Protein AF-A0A816TT12-F1 (afdb_monomer_lite)

InterPro domains:
  IPR044623 ERAD-associated E3 ubiquitin-protein ligase component HRD3 [PTHR45084] (1-64)

Organism: Brassica napus (NCBI:txid3708)

Foldseek 3Di:
DLVVLVVLVVVLVVQPLVSLQVQLVCLCVVPSHDNDNVSSLVSLVSSVVVVNPVSVVVVVCVVVVVVVVVVVVVVVVVVVVVVVVVVVVD

Structure (mmCIF, N/CA/C/O backbone):
data_AF-A0A816TT12-F1
#
_entry.id   AF-A0A816TT12-F1
#
loop_
_atom_site.group_PDB
_atom_site.id
_atom_site.type_symbol
_atom_site.label_atom_id
_atom_site.label_alt_id
_atom_site.label_comp_id
_atom_site.label_asym_id
_atom_site.label_entity_id
_atom_site.label_seq_id
_atom_site.pdbx_PDB_ins_code
_atom_site.Cartn_x
_atom_site.Cartn_y
_atom_site.Cartn_z
_atom_site.occupancy
_atom_site.B_iso_or_equiv
_atom_site.auth_seq_id
_atom_site.auth_comp_id
_atom_site.auth_asym_id
_atom_site.auth_atom_id
_atom_site.pdbx_PDB_model_num
ATOM 1 N N . MET A 1 1 ? -6.260 21.217 -7.004 1.00 59.88 1 MET A N 1
ATOM 2 C CA . MET A 1 1 ? -5.830 20.230 -5.981 1.00 59.88 1 MET A CA 1
ATOM 3 C C . MET A 1 1 ? -6.478 18.882 -6.253 1.00 59.88 1 MET A C 1
ATOM 5 O O . MET A 1 1 ? -5.732 17.938 -6.441 1.00 59.88 1 MET A O 1
ATOM 9 N N . GLU A 1 2 ? -7.810 18.784 -6.359 1.00 72.94 2 GLU A N 1
ATOM 10 C CA . GLU A 1 2 ? -8.468 17.529 -6.784 1.00 72.94 2 GLU A CA 1
ATOM 11 C C . GLU A 1 2 ? -8.061 17.081 -8.192 1.00 72.94 2 GLU A C 1
ATOM 13 O O . GLU A 1 2 ? -7.734 15.916 -8.365 1.00 72.94 2 GLU A O 1
ATOM 18 N N . GLU A 1 3 ? -7.946 18.006 -9.147 1.00 79.38 3 GLU A N 1
ATOM 19 C CA . GLU A 1 3 ? -7.479 17.721 -10.518 1.00 79.38 3 GLU A CA 1
ATOM 20 C C . GLU A 1 3 ? -6.132 16.973 -10.559 1.00 79.38 3 GLU A C 1
ATOM 22 O O . GLU A 1 3 ? -5.981 15.985 -11.269 1.00 79.38 3 GLU A O 1
ATOM 27 N N . VAL A 1 4 ? -5.176 17.374 -9.714 1.00 80.88 4 VAL A N 1
ATOM 28 C CA . VAL A 1 4 ? -3.854 16.728 -9.625 1.00 80.88 4 VAL A CA 1
ATOM 29 C C . VAL A 1 4 ? -3.979 15.299 -9.090 1.00 80.88 4 VAL A C 1
ATOM 31 O O . VAL A 1 4 ? -3.270 14.402 -9.531 1.00 80.88 4 VAL A O 1
ATOM 34 N N . VAL A 1 5 ? -4.893 15.058 -8.146 1.00 82.25 5 VAL A N 1
ATOM 35 C CA . VAL A 1 5 ? -5.140 13.707 -7.621 1.00 82.25 5 VAL A CA 1
ATOM 36 C C . VAL A 1 5 ? -5.807 12.825 -8.664 1.00 82.25 5 VAL A C 1
ATOM 38 O O . VAL A 1 5 ? -5.487 11.644 -8.728 1.00 82.25 5 VAL A O 1
ATOM 41 N N . GLU A 1 6 ? -6.705 13.375 -9.477 1.00 86.44 6 GLU A N 1
ATOM 42 C CA . GLU A 1 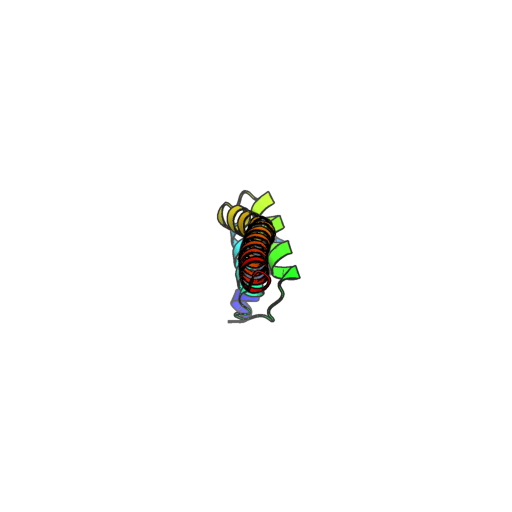6 ? -7.333 12.631 -10.570 1.00 86.44 6 GLU A CA 1
ATOM 43 C C . GLU A 1 6 ? -6.317 12.243 -11.649 1.00 86.44 6 GLU A C 1
ATOM 45 O O . GLU A 1 6 ? -6.324 11.102 -12.111 1.00 86.44 6 GLU A O 1
ATOM 50 N N . GLU A 1 7 ? -5.377 13.130 -11.981 1.00 86.56 7 GLU A N 1
ATOM 51 C CA . GLU A 1 7 ? -4.282 12.819 -12.904 1.00 86.56 7 GLU A CA 1
ATOM 52 C C . GLU A 1 7 ? -3.352 11.726 -12.345 1.00 86.56 7 GLU A C 1
ATOM 54 O O . GLU A 1 7 ? -3.035 10.751 -13.033 1.00 86.56 7 GLU A O 1
ATOM 59 N N . ILE A 1 8 ? -2.982 11.817 -11.062 1.00 86.12 8 ILE A N 1
ATOM 60 C CA . ILE A 1 8 ? -2.189 10.782 -10.378 1.00 86.12 8 ILE A CA 1
ATOM 61 C C . ILE A 1 8 ? -2.971 9.460 -10.290 1.00 86.12 8 ILE A C 1
ATOM 63 O O . ILE A 1 8 ? -2.385 8.382 -10.381 1.00 86.12 8 ILE A O 1
ATOM 67 N N . GLU A 1 9 ? -4.292 9.503 -10.119 1.00 86.75 9 GLU A N 1
ATOM 68 C CA . GLU A 1 9 ? -5.151 8.317 -10.081 1.00 86.75 9 GLU A CA 1
ATOM 69 C C . GLU A 1 9 ? -5.235 7.639 -11.458 1.00 86.75 9 GLU A C 1
ATOM 71 O O . GLU A 1 9 ? -5.173 6.405 -11.541 1.00 86.75 9 GLU A O 1
ATOM 76 N N . ALA A 1 10 ? -5.276 8.423 -12.537 1.00 89.81 10 ALA A N 1
ATOM 77 C CA . ALA A 1 10 ? -5.171 7.921 -13.902 1.00 89.81 10 ALA A CA 1
ATOM 78 C C . ALA A 1 10 ? -3.799 7.268 -14.157 1.00 89.81 10 ALA A C 1
ATOM 80 O O . ALA A 1 10 ? -3.747 6.128 -14.623 1.00 89.81 10 ALA A O 1
ATOM 81 N N . ALA A 1 11 ? -2.699 7.918 -13.760 1.00 88.06 11 ALA A N 1
ATOM 82 C CA . ALA A 1 11 ? -1.343 7.363 -13.861 1.00 88.06 11 ALA A CA 1
ATOM 83 C C . ALA A 1 11 ? -1.128 6.125 -12.963 1.00 88.06 11 ALA A C 1
ATOM 85 O O . ALA A 1 11 ? -0.454 5.162 -13.322 1.00 88.06 11 ALA A O 1
ATOM 86 N N . SER A 1 12 ? -1.760 6.085 -11.790 1.00 86.44 12 SER A N 1
ATOM 87 C CA . SER A 1 12 ? -1.759 4.904 -10.923 1.00 86.44 12 SER A CA 1
ATOM 88 C C . SER A 1 12 ? -2.478 3.724 -11.583 1.00 86.44 12 SER A C 1
ATOM 90 O O . SER A 1 12 ? -2.047 2.575 -11.440 1.00 86.44 12 SER A O 1
ATOM 92 N N . SER A 1 13 ? -3.567 4.010 -12.301 1.00 86.31 13 SER A N 1
ATOM 93 C CA . SER A 1 13 ? -4.377 3.020 -13.015 1.00 86.31 13 SER A CA 1
ATOM 94 C C . SER A 1 13 ? -3.717 2.538 -14.308 1.00 86.31 13 SER A C 1
ATOM 96 O O . SER A 1 13 ? -3.971 1.410 -14.721 1.00 86.31 13 SER A O 1
ATOM 98 N N . SER A 1 14 ? -2.825 3.334 -14.908 1.00 87.44 14 SER A N 1
ATOM 99 C CA . SER A 1 14 ? -1.981 2.903 -16.031 1.00 87.44 14 SER A CA 1
ATOM 100 C C . SER A 1 14 ? -0.809 2.008 -15.610 1.00 87.44 14 SER A C 1
ATOM 102 O O . SER A 1 14 ? -0.118 1.468 -16.471 1.00 87.44 14 SER A O 1
ATOM 104 N N . GLY A 1 15 ? -0.612 1.800 -14.303 1.00 85.69 15 GLY A N 1
ATOM 105 C CA . GLY A 1 15 ? 0.383 0.870 -13.771 1.00 85.69 15 GLY A CA 1
ATOM 106 C C . GLY A 1 15 ? 1.695 1.516 -13.336 1.00 85.69 15 GLY A C 1
ATOM 107 O O . GLY A 1 15 ? 2.628 0.784 -13.022 1.00 85.69 15 GLY A O 1
ATOM 108 N N . ASP A 1 16 ? 1.788 2.850 -13.290 1.00 90.00 16 ASP A N 1
ATOM 109 C CA . ASP A 1 16 ? 3.009 3.524 -12.848 1.00 90.00 16 ASP A CA 1
ATOM 110 C C . ASP A 1 16 ? 3.278 3.277 -11.343 1.00 90.00 16 ASP A C 1
ATOM 112 O O . ASP A 1 16 ? 2.493 3.719 -10.486 1.00 90.00 16 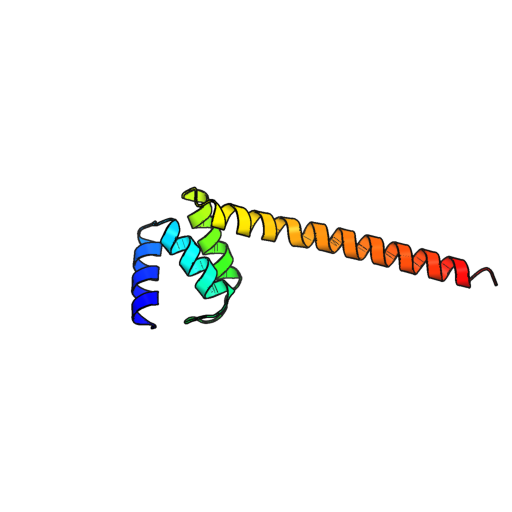ASP A O 1
ATOM 116 N N . PRO A 1 17 ? 4.389 2.608 -10.972 1.00 88.19 17 PRO A N 1
ATOM 117 C CA . PRO A 1 17 ? 4.674 2.254 -9.580 1.00 88.19 17 PRO A CA 1
ATOM 118 C C . PRO A 1 17 ? 4.914 3.475 -8.684 1.00 88.19 17 PRO A C 1
ATOM 120 O O . PRO A 1 17 ? 4.733 3.405 -7.462 1.00 88.19 17 PRO A O 1
ATOM 123 N N . HIS A 1 18 ? 5.346 4.604 -9.254 1.00 88.50 18 HIS A N 1
ATOM 124 C CA . HIS A 1 18 ? 5.578 5.833 -8.498 1.00 88.50 18 HIS A CA 1
ATOM 125 C C . HIS A 1 18 ? 4.250 6.501 -8.113 1.00 88.50 18 HIS A C 1
ATOM 127 O O . HIS A 1 18 ? 4.012 6.789 -6.936 1.00 88.50 18 HIS A O 1
ATOM 133 N N . SER A 1 19 ? 3.337 6.623 -9.074 1.00 90.81 19 SER A N 1
ATOM 134 C CA . SER A 1 19 ? 1.978 7.145 -8.899 1.00 90.81 19 SER A CA 1
ATOM 135 C C . SER A 1 19 ? 1.145 6.271 -7.961 1.00 90.81 19 SER A C 1
ATOM 137 O O . SER A 1 19 ? 0.413 6.782 -7.113 1.00 90.81 19 SER A O 1
ATOM 139 N N . GLN A 1 20 ? 1.300 4.944 -8.024 1.00 91.88 20 GLN A N 1
ATOM 140 C CA . GLN A 1 20 ? 0.673 4.024 -7.067 1.00 91.88 20 GLN A CA 1
ATOM 141 C C . GLN A 1 20 ? 1.157 4.254 -5.627 1.00 91.88 20 GLN A C 1
ATOM 143 O O . GLN A 1 20 ? 0.340 4.299 -4.705 1.00 91.88 20 GLN A O 1
ATOM 148 N N . SER A 1 21 ? 2.459 4.471 -5.423 1.00 90.56 21 SER A N 1
ATOM 149 C CA . SER A 1 21 ? 3.010 4.807 -4.102 1.00 90.56 21 SER A CA 1
ATOM 150 C C . SER A 1 21 ? 2.470 6.145 -3.587 1.00 90.56 21 SER A C 1
ATOM 152 O O . SER A 1 21 ? 2.106 6.263 -2.413 1.00 90.56 21 SER A O 1
ATOM 154 N N . LEU A 1 22 ? 2.349 7.138 -4.474 1.00 90.94 22 LEU A N 1
ATOM 155 C CA . LEU A 1 22 ? 1.805 8.452 -4.144 1.00 90.94 22 LEU A CA 1
ATOM 156 C C . LEU A 1 22 ? 0.323 8.368 -3.744 1.00 90.94 22 LEU A C 1
ATOM 158 O O . LEU A 1 22 ? -0.061 8.917 -2.713 1.00 90.94 22 LEU A O 1
ATOM 162 N N . MET A 1 23 ? -0.495 7.592 -4.465 1.00 90.56 23 MET A N 1
ATOM 163 C CA . MET A 1 23 ? -1.887 7.329 -4.070 1.00 90.56 23 MET A CA 1
ATOM 164 C C . MET A 1 23 ? -1.990 6.561 -2.749 1.00 90.56 23 MET A C 1
ATOM 166 O O . MET A 1 23 ? -2.891 6.821 -1.947 1.00 90.56 23 MET A O 1
ATOM 170 N N . GLY A 1 24 ? -1.051 5.647 -2.485 1.00 90.06 24 GLY A N 1
ATOM 171 C CA . GLY A 1 24 ? -0.914 4.989 -1.187 1.00 90.06 24 GLY A CA 1
ATOM 172 C C . GLY A 1 24 ? -0.752 5.997 -0.045 1.00 90.06 24 GLY A C 1
ATOM 173 O O . GLY A 1 24 ? -1.446 5.903 0.973 1.00 90.06 24 GLY A O 1
ATOM 174 N N . PHE A 1 25 ? 0.078 7.020 -0.253 1.00 87.94 25 PHE A N 1
ATOM 175 C CA . PHE A 1 25 ? 0.294 8.110 0.698 1.00 87.94 25 PHE A CA 1
ATOM 176 C C . PHE A 1 25 ? -0.920 9.042 0.838 1.00 87.94 25 PHE A C 1
ATOM 178 O O . PHE A 1 25 ? -1.307 9.369 1.963 1.00 87.94 25 PHE A O 1
ATOM 185 N N . VAL A 1 26 ? -1.562 9.422 -0.271 1.00 90.19 26 VAL A N 1
ATOM 186 C CA . VAL A 1 26 ? -2.784 10.253 -0.299 1.00 90.19 26 VAL A CA 1
ATOM 187 C C . VAL A 1 26 ? -3.886 9.615 0.555 1.00 90.19 26 VAL A C 1
ATOM 189 O O . VAL A 1 26 ? -4.386 10.236 1.494 1.00 90.19 26 VAL A O 1
ATOM 192 N N . TYR A 1 27 ? -4.194 8.332 0.335 1.00 90.19 27 TYR A N 1
ATOM 193 C CA . TYR A 1 27 ? -5.192 7.622 1.145 1.00 90.19 27 TYR A CA 1
ATOM 194 C C . TYR A 1 27 ? -4.736 7.347 2.585 1.00 90.19 27 TYR A C 1
ATOM 196 O O . TYR A 1 27 ? -5.574 7.248 3.485 1.00 90.19 27 TYR A O 1
ATOM 204 N N . GLY A 1 28 ? -3.429 7.197 2.824 1.00 86.62 28 GLY A N 1
ATOM 205 C CA . GLY A 1 28 ? -2.876 6.929 4.154 1.00 86.62 28 GLY A CA 1
ATOM 206 C C . GLY A 1 28 ? -2.914 8.152 5.073 1.00 86.62 28 GLY A C 1
ATOM 207 O O . GLY A 1 28 ? -3.249 8.043 6.258 1.00 86.62 28 GLY A O 1
ATOM 208 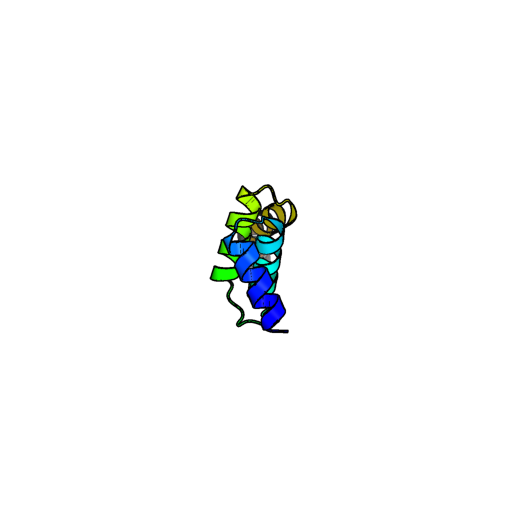N N . THR A 1 29 ? -2.612 9.324 4.517 1.00 86.25 29 THR A N 1
ATOM 209 C CA . THR A 1 29 ? -2.626 10.607 5.231 1.00 86.25 29 THR A CA 1
ATOM 210 C C . THR A 1 29 ? -4.014 11.230 5.289 1.00 86.25 29 THR A C 1
ATOM 212 O O . THR A 1 29 ? -4.328 11.898 6.273 1.00 86.25 29 THR A O 1
ATOM 215 N N . GLY A 1 30 ? -4.866 10.963 4.295 1.00 86.00 30 GLY A N 1
ATOM 216 C CA . GLY A 1 30 ? -6.133 11.672 4.125 1.00 86.00 30 GLY A CA 1
ATOM 217 C C . GLY A 1 30 ? -5.943 13.091 3.584 1.00 86.00 30 GLY A C 1
ATOM 218 O O . GLY A 1 30 ? -6.816 13.937 3.754 1.00 86.00 30 GLY A O 1
ATOM 219 N N . MET A 1 31 ? -4.784 13.383 2.984 1.00 76.75 31 MET A N 1
ATOM 220 C CA . MET A 1 31 ? -4.581 14.629 2.254 1.00 76.75 31 MET A CA 1
ATOM 221 C C . MET A 1 31 ? -5.290 14.513 0.908 1.00 76.75 31 MET A C 1
ATOM 223 O O . MET A 1 31 ? -5.047 13.566 0.173 1.00 76.75 31 MET A O 1
ATOM 227 N N . MET A 1 32 ? -6.153 15.473 0.577 1.00 79.56 32 MET A N 1
ATOM 228 C CA . MET A 1 32 ? -6.887 15.578 -0.700 1.00 79.56 32 MET A CA 1
ATOM 229 C C . MET A 1 32 ? -7.979 14.522 -0.966 1.00 79.56 32 MET A C 1
ATOM 231 O O . MET A 1 32 ? -8.871 14.778 -1.766 1.00 79.56 32 MET A O 1
ATOM 235 N N . ARG A 1 33 ? -7.964 13.362 -0.299 1.00 79.50 33 ARG A N 1
ATOM 236 C CA . ARG A 1 33 ? -9.042 12.356 -0.342 1.00 79.50 33 ARG A CA 1
ATOM 237 C C . ARG A 1 33 ? -9.366 11.855 1.059 1.00 79.50 33 ARG A C 1
ATOM 239 O O . ARG A 1 33 ? -8.567 11.986 1.983 1.00 79.50 33 ARG A O 1
ATOM 246 N N . GLU A 1 34 ? -10.527 11.218 1.199 1.00 85.88 34 GLU A N 1
ATOM 247 C CA . GLU A 1 34 ? -10.895 10.553 2.445 1.00 85.88 34 GLU A CA 1
ATOM 248 C C . GLU A 1 34 ? -9.848 9.498 2.828 1.00 85.88 34 GLU A C 1
ATOM 250 O O . GLU A 1 34 ? -9.416 8.666 2.019 1.00 85.88 34 GLU A O 1
ATOM 255 N N . LYS A 1 35 ? -9.445 9.536 4.098 1.00 89.69 35 LYS A N 1
ATOM 256 C CA . LYS A 1 35 ? -8.471 8.608 4.652 1.00 89.69 35 LYS A CA 1
ATOM 257 C C . LYS A 1 35 ? -9.014 7.184 4.612 1.00 89.69 35 LYS A C 1
ATOM 259 O O . LYS A 1 35 ? -10.009 6.866 5.256 1.00 89.69 35 LYS A O 1
ATOM 264 N N . SER A 1 36 ? -8.294 6.289 3.946 1.00 89.31 36 SER A N 1
ATOM 265 C CA . SER A 1 36 ? -8.656 4.877 3.884 1.00 89.31 36 SER A CA 1
ATOM 266 C C . SER A 1 36 ? -7.419 3.998 3.973 1.00 89.31 36 SER A C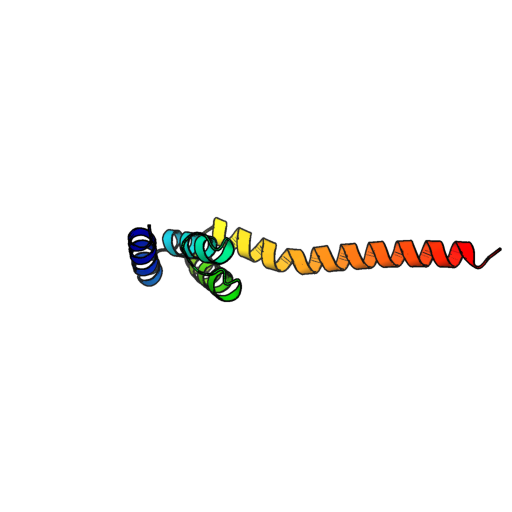 1
ATOM 268 O O . SER A 1 36 ? -6.617 3.908 3.044 1.00 89.31 36 SER A O 1
ATOM 270 N N . LYS A 1 37 ? -7.288 3.292 5.103 1.00 85.31 37 LYS A N 1
ATOM 271 C CA . LYS A 1 37 ? -6.184 2.348 5.328 1.00 85.31 37 LYS A CA 1
ATOM 272 C C . LYS A 1 37 ? -6.196 1.209 4.310 1.00 85.31 37 LYS A C 1
ATOM 274 O O . LYS A 1 37 ? -5.138 0.825 3.831 1.00 85.31 37 LYS A O 1
ATOM 279 N N . SER A 1 38 ? -7.378 0.709 3.950 1.00 87.75 38 SER A N 1
ATOM 280 C CA . SER A 1 38 ? -7.522 -0.386 2.986 1.00 87.75 38 SER A CA 1
ATOM 281 C C . SER A 1 38 ? -7.084 0.033 1.583 1.00 87.75 38 SER A C 1
ATOM 283 O O . SER A 1 38 ? -6.308 -0.679 0.951 1.00 87.75 38 SER A O 1
ATOM 285 N N . LYS A 1 39 ? -7.515 1.215 1.111 1.00 88.94 39 LYS A N 1
ATOM 286 C CA . LYS A 1 39 ? -7.092 1.741 -0.199 1.00 88.94 39 LYS A CA 1
ATOM 287 C C . LYS A 1 39 ? -5.598 2.066 -0.218 1.00 88.94 39 LYS A C 1
ATOM 289 O O . LYS A 1 39 ? -4.920 1.726 -1.180 1.00 88.94 39 LYS A O 1
ATOM 294 N N . SER A 1 40 ? -5.079 2.661 0.858 1.00 90.50 40 SER A N 1
ATOM 295 C CA . SER A 1 40 ? -3.646 2.938 1.019 1.00 90.50 40 SER A CA 1
ATOM 296 C C . SER A 1 40 ? -2.805 1.662 0.916 1.00 90.50 40 SER A C 1
ATOM 298 O O . SER A 1 40 ? -1.866 1.596 0.125 1.00 90.50 40 SER A O 1
ATOM 300 N N . PHE A 1 41 ? -3.199 0.615 1.646 1.00 89.00 41 PHE A N 1
ATOM 301 C CA . PHE A 1 41 ? -2.517 -0.675 1.634 1.00 89.00 41 PHE A CA 1
ATOM 302 C C . PHE A 1 41 ? -2.525 -1.327 0.246 1.00 89.00 41 PHE A C 1
ATOM 304 O O . PHE A 1 41 ? -1.483 -1.771 -0.228 1.00 89.00 41 PHE A O 1
ATOM 311 N N . LEU A 1 42 ? -3.677 -1.333 -0.432 1.00 90.88 42 LEU A N 1
ATOM 312 C CA . LEU A 1 42 ? -3.808 -1.917 -1.767 1.00 90.88 42 LEU A CA 1
ATOM 313 C C . LEU A 1 42 ? -2.898 -1.223 -2.794 1.00 90.88 42 LEU A C 1
ATOM 315 O O . LEU A 1 42 ? -2.222 -1.894 -3.568 1.00 90.88 42 LEU A O 1
ATOM 319 N N . ARG A 1 43 ? -2.836 0.115 -2.773 1.00 89.94 43 ARG A N 1
ATOM 320 C CA . ARG A 1 43 ? -1.991 0.890 -3.696 1.00 89.94 43 ARG A CA 1
ATOM 321 C C . ARG A 1 43 ? -0.496 0.667 -3.449 1.00 89.94 43 ARG A C 1
ATOM 323 O O . ARG A 1 43 ? 0.252 0.526 -4.410 1.00 89.94 43 ARG A O 1
ATOM 330 N N . HIS A 1 44 ? -0.071 0.547 -2.189 1.00 89.38 44 HIS A N 1
ATOM 331 C CA . HIS A 1 44 ? 1.306 0.157 -1.871 1.00 89.38 44 HIS A CA 1
ATOM 332 C C . HIS A 1 44 ? 1.634 -1.278 -2.305 1.00 89.38 44 HIS A C 1
ATOM 334 O O . HIS A 1 44 ? 2.776 -1.545 -2.666 1.00 89.38 44 HIS A O 1
ATOM 340 N N . ASN A 1 45 ? 0.659 -2.191 -2.315 1.00 90.38 45 ASN A N 1
ATOM 341 C CA . ASN A 1 45 ? 0.864 -3.561 -2.791 1.00 90.38 45 ASN A CA 1
ATOM 342 C C . ASN A 1 45 ? 1.163 -3.602 -4.296 1.00 90.38 45 ASN A C 1
ATOM 344 O O . ASN A 1 45 ? 2.188 -4.146 -4.693 1.00 90.38 45 ASN A O 1
ATOM 348 N N . PHE A 1 46 ? 0.353 -2.918 -5.110 1.00 89.62 46 PHE A N 1
ATOM 349 C CA . PHE A 1 46 ? 0.621 -2.801 -6.548 1.00 89.62 46 PHE A CA 1
ATOM 350 C C . PHE A 1 46 ? 1.957 -2.103 -6.836 1.00 89.62 46 PHE A C 1
ATOM 352 O O . PHE A 1 46 ? 2.749 -2.579 -7.648 1.00 89.62 46 PHE A O 1
ATOM 359 N N . ALA A 1 47 ? 2.276 -1.037 -6.096 1.00 90.25 47 ALA A N 1
ATOM 360 C CA . ALA A 1 47 ? 3.557 -0.355 -6.256 1.00 90.25 47 ALA A CA 1
ATOM 361 C C . ALA A 1 47 ? 4.745 -1.269 -5.901 1.00 90.25 47 ALA A C 1
ATOM 363 O O . ALA A 1 47 ? 5.793 -1.203 -6.540 1.00 90.25 47 ALA A O 1
ATOM 364 N N . ALA A 1 48 ? 4.601 -2.122 -4.884 1.00 90.25 48 ALA A N 1
ATOM 365 C CA . ALA A 1 48 ? 5.634 -3.071 -4.483 1.00 90.25 48 ALA A CA 1
ATOM 366 C C . ALA A 1 48 ? 5.857 -4.183 -5.523 1.00 90.25 48 ALA A C 1
ATOM 368 O O . ALA A 1 48 ? 7.003 -4.607 -5.698 1.00 90.25 48 ALA A O 1
ATOM 369 N N . GLU A 1 49 ? 4.804 -4.619 -6.223 1.00 88.69 49 GLU A N 1
ATOM 370 C CA . GLU A 1 49 ? 4.913 -5.507 -7.391 1.00 88.69 49 GLU A CA 1
ATOM 371 C C . GLU A 1 49 ? 5.681 -4.827 -8.532 1.00 88.69 49 GLU A C 1
ATOM 373 O O . GLU A 1 49 ? 6.563 -5.440 -9.125 1.00 88.69 49 GLU A O 1
ATOM 378 N N . GLY A 1 50 ? 5.452 -3.529 -8.750 1.00 85.62 50 GLY A N 1
ATOM 379 C CA . GLY A 1 50 ? 6.220 -2.679 -9.671 1.00 85.62 50 GLY A CA 1
ATOM 380 C C . GLY A 1 50 ? 7.618 -2.274 -9.178 1.00 85.62 50 GLY A C 1
ATOM 381 O O . GLY A 1 50 ? 8.134 -1.232 -9.569 1.00 85.62 50 GLY A O 1
ATOM 382 N N . GLU A 1 51 ? 8.213 -3.052 -8.271 1.00 87.44 51 GLU A N 1
ATOM 383 C CA . GLU A 1 51 ? 9.542 -2.841 -7.681 1.00 87.44 51 GLU A CA 1
ATOM 384 C C . GLU A 1 51 ? 9.763 -1.523 -6.920 1.00 87.44 51 GLU A C 1
ATOM 386 O O . GLU A 1 51 ? 10.898 -1.170 -6.588 1.00 87.44 51 GLU A O 1
ATOM 391 N N . ASN A 1 52 ? 8.699 -0.825 -6.521 1.00 88.88 52 ASN A N 1
ATOM 392 C CA . ASN A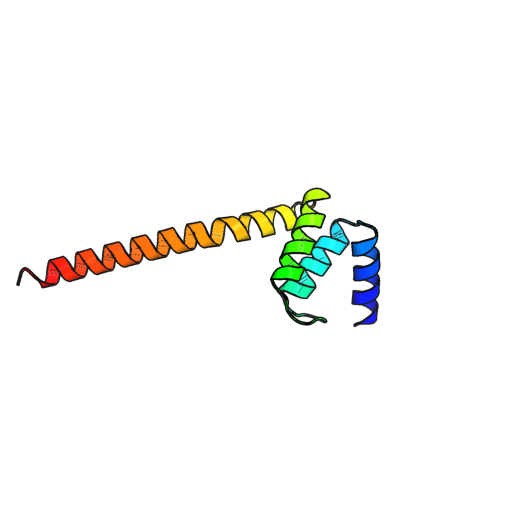 1 52 ? 8.836 0.395 -5.737 1.00 88.88 52 ASN A CA 1
ATOM 393 C C . ASN A 1 52 ? 9.344 0.090 -4.314 1.00 88.88 52 ASN A C 1
ATOM 395 O O . ASN A 1 52 ? 8.623 -0.429 -3.455 1.00 88.88 52 ASN A O 1
ATOM 399 N N . MET A 1 53 ? 10.593 0.475 -4.043 1.00 87.12 53 MET A N 1
ATOM 400 C CA . MET A 1 53 ? 11.265 0.236 -2.762 1.00 87.12 53 MET A CA 1
ATOM 401 C C . MET A 1 53 ? 10.575 0.926 -1.576 1.00 87.12 53 MET A C 1
ATOM 403 O O . MET A 1 53 ? 10.519 0.366 -0.481 1.00 87.12 53 MET A O 1
ATOM 407 N N . GLN A 1 54 ? 10.008 2.120 -1.776 1.00 87.00 54 GLN A N 1
ATOM 408 C CA . GLN A 1 54 ? 9.314 2.858 -0.713 1.00 87.00 54 GLN A CA 1
ATOM 409 C C . GLN A 1 54 ? 8.039 2.127 -0.300 1.00 87.00 54 GLN A C 1
ATOM 411 O O . GLN A 1 54 ? 7.767 1.967 0.887 1.00 87.00 54 GLN A O 1
ATOM 416 N N . SER A 1 55 ? 7.296 1.604 -1.273 1.00 87.06 55 SER A N 1
ATOM 417 C CA . SER A 1 55 ? 6.097 0.817 -0.992 1.00 87.06 55 SER A CA 1
ATOM 418 C C . SER A 1 55 ? 6.422 -0.547 -0.375 1.00 87.06 55 SER A C 1
ATOM 420 O O . SER A 1 55 ? 5.761 -0.938 0.589 1.00 87.06 55 SER A O 1
ATOM 422 N N . LYS A 1 56 ? 7.496 -1.221 -0.817 1.00 90.12 56 LYS A N 1
ATOM 423 C CA . LYS A 1 56 ? 8.015 -2.439 -0.159 1.00 90.12 56 LYS A CA 1
ATOM 424 C C . LYS A 1 56 ? 8.356 -2.183 1.315 1.00 90.12 56 LYS A C 1
ATOM 426 O O . LYS A 1 56 ? 7.948 -2.955 2.182 1.00 90.12 56 LYS A O 1
ATOM 431 N N . MET A 1 57 ? 9.033 -1.073 1.611 1.00 88.06 57 MET A N 1
ATOM 432 C CA . MET A 1 57 ? 9.351 -0.650 2.981 1.00 88.06 57 MET A CA 1
ATOM 433 C C . MET A 1 57 ? 8.093 -0.358 3.809 1.00 88.06 57 MET A C 1
ATOM 435 O O . MET A 1 57 ? 7.988 -0.823 4.945 1.00 88.06 57 MET A O 1
ATOM 439 N N . THR A 1 58 ? 7.113 0.356 3.250 1.00 87.38 58 THR A N 1
ATOM 440 C CA . THR A 1 58 ? 5.847 0.652 3.941 1.00 87.38 58 THR A CA 1
ATOM 441 C C . THR A 1 58 ? 5.074 -0.623 4.283 1.00 87.38 58 THR A C 1
ATOM 443 O O . THR A 1 58 ? 4.568 -0.756 5.402 1.00 87.38 58 THR A O 1
ATOM 446 N N . LEU A 1 59 ? 5.013 -1.595 3.368 1.00 86.81 59 LEU A N 1
ATOM 447 C CA . LEU A 1 59 ? 4.381 -2.891 3.630 1.00 86.81 59 LEU A CA 1
ATOM 448 C C . LEU A 1 59 ? 5.144 -3.678 4.696 1.00 86.81 59 LEU A C 1
ATOM 450 O O . LEU A 1 59 ? 4.533 -4.142 5.657 1.00 86.81 59 LEU A O 1
ATOM 454 N N . ALA A 1 60 ? 6.472 -3.771 4.579 1.00 86.38 60 ALA A N 1
ATOM 455 C CA . ALA A 1 60 ? 7.312 -4.450 5.562 1.00 86.38 60 ALA A CA 1
ATOM 456 C C . ALA A 1 60 ? 7.115 -3.862 6.967 1.00 86.38 60 ALA A C 1
ATOM 458 O O . ALA A 1 60 ? 6.899 -4.599 7.929 1.00 86.38 60 ALA A O 1
ATOM 459 N N . PHE A 1 61 ? 7.093 -2.533 7.088 1.00 82.50 61 PHE A N 1
ATOM 460 C CA . PHE A 1 61 ? 6.826 -1.859 8.355 1.00 82.50 61 PHE A CA 1
ATOM 461 C C . PHE A 1 61 ? 5.417 -2.160 8.880 1.00 82.50 61 PHE A C 1
ATOM 463 O O . PHE A 1 61 ? 5.242 -2.442 10.065 1.00 82.50 61 PHE A O 1
ATOM 470 N N . THR A 1 62 ? 4.415 -2.178 8.000 1.00 81.19 62 THR A N 1
ATOM 471 C CA . THR A 1 62 ? 3.025 -2.494 8.362 1.00 81.19 62 THR A CA 1
ATOM 472 C C . THR A 1 62 ? 2.875 -3.921 8.889 1.00 81.19 62 THR A C 1
ATOM 474 O O . THR A 1 62 ? 2.135 -4.131 9.847 1.00 81.19 62 THR A O 1
ATOM 477 N N . TYR A 1 63 ? 3.599 -4.890 8.325 1.00 82.69 63 TYR A N 1
ATOM 478 C CA . TYR A 1 63 ? 3.603 -6.273 8.808 1.00 82.69 63 TYR A CA 1
ATOM 479 C C . TYR A 1 63 ? 4.428 -6.466 10.086 1.00 82.69 63 TYR A C 1
ATOM 481 O O . TYR A 1 63 ? 4.033 -7.238 10.958 1.00 82.69 63 TYR A O 1
ATOM 489 N N . MET A 1 64 ? 5.548 -5.755 10.235 1.00 79.25 64 MET A N 1
ATOM 490 C CA . MET A 1 64 ? 6.399 -5.857 11.425 1.00 79.25 64 MET A CA 1
ATOM 491 C C . MET A 1 64 ? 5.792 -5.167 12.652 1.00 79.25 64 MET A C 1
ATOM 493 O O . MET A 1 64 ? 5.972 -5.635 13.774 1.00 79.25 64 MET A O 1
ATOM 497 N N . LEU A 1 65 ? 5.045 -4.077 12.466 1.00 75.44 65 LEU A N 1
ATOM 498 C CA . LEU A 1 65 ? 4.477 -3.280 13.556 1.00 75.44 65 LEU A CA 1
ATOM 499 C C . LEU A 1 65 ? 3.567 -4.070 14.517 1.00 75.44 65 LEU A C 1
ATOM 501 O O . LEU A 1 65 ? 3.731 -3.914 15.727 1.00 75.44 65 LEU A O 1
ATOM 505 N N . PRO A 1 66 ? 2.603 -4.896 14.061 1.00 74.31 66 PRO A N 1
ATOM 506 C CA . PRO A 1 66 ? 1.806 -5.741 14.947 1.00 74.31 66 PRO A CA 1
ATOM 507 C C . PRO A 1 66 ? 2.646 -6.741 15.742 1.00 74.31 66 PRO A C 1
ATOM 509 O O . PRO A 1 66 ? 2.358 -6.956 16.918 1.00 74.31 66 PRO A O 1
ATOM 512 N N . SER A 1 67 ? 3.679 -7.320 15.125 1.00 65.38 67 SER A N 1
ATOM 513 C CA . SER A 1 67 ? 4.608 -8.246 15.782 1.00 65.38 67 SER A CA 1
ATOM 514 C C . SER A 1 67 ? 5.397 -7.526 16.877 1.00 65.38 67 SER A C 1
ATOM 516 O O . SER A 1 67 ? 5.292 -7.890 18.044 1.00 65.38 67 SER A O 1
ATOM 518 N N . LEU A 1 68 ? 6.024 -6.393 16.544 1.00 65.94 68 LEU A N 1
ATOM 519 C CA . LEU A 1 68 ? 6.737 -5.541 17.502 1.00 65.94 68 LEU A CA 1
ATOM 520 C C . LEU A 1 68 ? 5.823 -5.051 18.637 1.00 65.94 68 LEU A C 1
ATOM 522 O O . LEU A 1 68 ? 6.205 -5.057 19.807 1.00 65.94 68 LEU A O 1
ATOM 526 N N . ARG A 1 69 ? 4.586 -4.647 18.320 1.00 68.06 69 ARG A N 1
ATOM 527 C CA . ARG A 1 69 ? 3.600 -4.198 19.317 1.00 68.06 69 ARG A CA 1
ATOM 528 C C . ARG A 1 69 ? 3.190 -5.329 20.257 1.00 68.06 69 ARG A C 1
ATOM 530 O O . ARG A 1 69 ? 3.014 -5.079 21.448 1.00 68.06 69 ARG A O 1
ATOM 537 N N . ARG A 1 70 ? 3.028 -6.551 19.743 1.00 69.62 70 ARG A N 1
ATOM 538 C CA . ARG A 1 70 ? 2.715 -7.738 20.548 1.00 69.62 70 ARG A CA 1
ATOM 539 C C . ARG A 1 70 ? 3.852 -8.047 21.521 1.00 69.62 70 ARG A C 1
ATOM 541 O O . ARG A 1 70 ? 3.579 -8.266 22.697 1.00 69.62 70 ARG A O 1
ATOM 548 N N . ASP A 1 71 ? 5.097 -7.976 21.062 1.00 74.56 71 ASP A N 1
ATOM 549 C CA . ASP A 1 71 ? 6.281 -8.246 21.887 1.00 74.56 71 ASP A CA 1
ATOM 550 C C . ASP A 1 71 ? 6.456 -7.202 22.999 1.00 74.56 71 ASP A C 1
ATOM 552 O O . ASP A 1 71 ? 6.732 -7.536 24.157 1.00 74.56 71 ASP A O 1
ATOM 556 N N . LEU A 1 72 ? 6.199 -5.928 22.685 1.00 77.50 72 LEU A N 1
ATOM 557 C CA .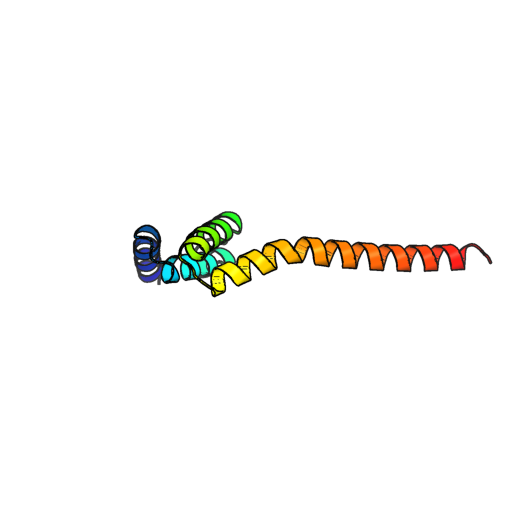 LEU A 1 72 ? 6.161 -4.839 23.665 1.00 77.50 72 LEU A CA 1
ATOM 558 C C . LEU A 1 72 ? 5.049 -5.036 24.706 1.00 77.50 72 LEU A C 1
ATOM 560 O O . LEU A 1 72 ? 5.292 -4.875 25.905 1.00 77.50 72 LEU A O 1
ATOM 564 N N . LEU A 1 73 ? 3.840 -5.414 24.276 1.00 81.31 73 LEU A N 1
ATOM 565 C CA . LEU A 1 73 ? 2.721 -5.703 25.180 1.00 81.31 73 LEU A CA 1
ATOM 566 C C . LEU A 1 73 ? 3.023 -6.899 26.089 1.00 81.31 73 LEU A C 1
ATOM 568 O O . LEU A 1 73 ? 2.777 -6.818 27.291 1.00 81.31 73 LEU A O 1
ATOM 572 N N . TRP A 1 74 ? 3.609 -7.969 25.548 1.00 81.25 74 TRP A N 1
ATOM 573 C CA . TRP A 1 74 ? 3.997 -9.154 26.314 1.00 81.25 74 TRP A CA 1
ATOM 574 C C . TRP A 1 74 ? 5.067 -8.837 27.360 1.00 81.25 74 TRP A C 1
ATOM 576 O O . TRP A 1 74 ? 4.980 -9.275 28.505 1.00 81.25 74 TRP A O 1
ATOM 586 N N . THR A 1 75 ? 6.065 -8.033 26.993 1.00 84.94 75 THR A N 1
ATOM 587 C CA . THR A 1 75 ? 7.127 -7.604 27.913 1.00 84.94 75 THR A CA 1
ATOM 588 C C . THR A 1 75 ? 6.565 -6.726 29.031 1.00 84.94 75 THR A C 1
ATOM 590 O O . THR A 1 75 ? 6.891 -6.916 30.204 1.00 84.94 75 THR A O 1
ATOM 593 N N . LYS A 1 76 ? 5.656 -5.802 28.695 1.00 89.69 76 LYS A N 1
ATOM 594 C CA . LYS A 1 76 ? 4.983 -4.945 29.677 1.00 89.69 76 LYS A CA 1
ATOM 595 C C . LYS A 1 76 ? 4.091 -5.751 30.624 1.00 89.69 76 LYS A C 1
ATOM 597 O O . LYS A 1 76 ? 4.120 -5.504 31.826 1.00 89.69 76 LYS A O 1
ATOM 602 N N . LEU A 1 77 ? 3.355 -6.734 30.103 1.00 88.06 77 LEU A N 1
ATOM 603 C CA . LEU A 1 77 ? 2.543 -7.654 30.899 1.00 88.06 77 LEU A CA 1
ATOM 604 C C . LEU A 1 77 ? 3.414 -8.488 31.848 1.00 88.06 77 LEU A C 1
ATOM 606 O O . LEU A 1 77 ? 3.117 -8.568 33.034 1.00 88.06 77 LEU A O 1
ATOM 610 N N . ARG A 1 78 ? 4.529 -9.040 31.356 1.00 91.06 78 ARG A N 1
ATOM 611 C CA . ARG A 1 78 ? 5.480 -9.817 32.166 1.00 91.06 78 ARG A CA 1
ATOM 612 C C . ARG A 1 78 ? 6.044 -9.001 33.332 1.00 91.06 78 ARG A C 1
ATOM 614 O O . ARG A 1 78 ? 6.070 -9.491 34.454 1.00 91.06 78 ARG A O 1
ATOM 621 N N . ASN A 1 79 ? 6.431 -7.750 33.078 1.00 89.06 79 ASN A N 1
ATOM 622 C CA . ASN A 1 79 ? 6.920 -6.834 34.114 1.00 89.06 79 ASN A CA 1
ATOM 623 C C . ASN A 1 79 ? 5.835 -6.409 35.113 1.00 89.06 79 ASN A C 1
ATOM 625 O O . ASN A 1 79 ? 6.135 -6.111 36.267 1.00 89.06 79 ASN A O 1
ATOM 629 N N . LEU A 1 80 ? 4.572 -6.349 34.689 1.00 88.12 80 LEU A N 1
ATOM 630 C CA . LEU A 1 80 ? 3.461 -6.078 35.598 1.00 88.12 80 LEU A CA 1
ATOM 631 C C . LEU A 1 80 ? 3.201 -7.279 36.517 1.00 88.12 80 LEU A C 1
ATOM 633 O O . LEU A 1 80 ? 3.038 -7.102 37.720 1.00 88.12 80 LEU A O 1
ATOM 637 N N . LEU A 1 81 ? 3.219 -8.494 35.966 1.00 88.19 81 LEU A N 1
ATOM 638 C CA . LEU A 1 81 ? 3.010 -9.729 36.724 1.00 88.19 81 LEU A CA 1
ATOM 639 C C . LEU A 1 81 ? 4.137 -9.997 37.729 1.00 88.19 81 LEU A C 1
ATOM 641 O O . LEU A 1 81 ? 3.852 -10.375 38.861 1.00 88.19 81 LEU A O 1
ATOM 645 N N . SER A 1 82 ? 5.398 -9.736 37.367 1.00 86.88 82 SER A N 1
ATOM 646 C CA . SER A 1 82 ? 6.518 -9.853 38.311 1.00 86.88 82 SER A CA 1
ATOM 647 C C . SER A 1 82 ? 6.406 -8.862 39.474 1.00 86.88 82 SER A C 1
ATOM 649 O O . SER A 1 82 ? 6.696 -9.216 40.615 1.00 86.88 82 SER A O 1
ATOM 651 N N . ARG A 1 83 ? 5.913 -7.643 39.216 1.00 84.12 83 ARG A N 1
ATOM 652 C CA . ARG A 1 83 ? 5.625 -6.661 40.271 1.00 84.12 83 ARG A CA 1
ATOM 653 C C . ARG A 1 83 ? 4.488 -7.113 41.182 1.00 84.12 83 ARG A C 1
ATOM 655 O O . ARG A 1 83 ? 4.613 -6.959 42.385 1.00 84.12 83 ARG A O 1
ATOM 662 N N . ILE A 1 84 ? 3.412 -7.681 40.641 1.00 81.69 84 ILE A N 1
ATOM 663 C CA . ILE A 1 84 ? 2.287 -8.177 41.452 1.00 81.69 84 ILE A CA 1
ATOM 664 C C . ILE A 1 84 ? 2.725 -9.355 42.332 1.00 81.69 84 ILE A C 1
ATOM 666 O O . ILE A 1 84 ? 2.385 -9.377 43.509 1.00 81.69 84 ILE A O 1
ATOM 670 N N . SER A 1 85 ? 3.536 -10.280 41.803 1.00 76.69 85 SER A N 1
ATOM 671 C CA . SER A 1 85 ? 4.093 -11.393 42.589 1.00 76.69 85 SER A CA 1
ATOM 672 C C . SER A 1 85 ? 4.944 -10.896 43.761 1.00 76.69 85 SER A C 1
ATOM 674 O O . SER A 1 85 ? 4.803 -11.398 44.864 1.00 76.69 85 SER A O 1
ATOM 676 N N . SER A 1 86 ? 5.758 -9.856 43.554 1.00 71.44 86 SER A N 1
ATOM 677 C CA . SER A 1 86 ? 6.569 -9.241 44.615 1.00 71.44 86 SER A CA 1
ATOM 678 C C . SER A 1 86 ? 5.750 -8.520 45.696 1.00 71.44 86 SER A C 1
ATOM 680 O O . SER A 1 86 ? 6.278 -8.288 46.778 1.00 71.44 86 SER A O 1
ATOM 682 N N . TYR A 1 87 ? 4.507 -8.123 45.412 1.00 59.47 87 TYR A N 1
ATOM 683 C CA . TYR A 1 87 ? 3.614 -7.484 46.387 1.00 59.47 87 TYR A CA 1
ATOM 684 C C . TYR A 1 87 ? 2.780 -8.496 47.192 1.00 59.47 87 TYR A C 1
ATOM 686 O O . TYR A 1 87 ? 2.171 -8.101 48.180 1.00 59.47 87 TYR A O 1
ATOM 694 N N . GLY A 1 88 ? 2.728 -9.768 46.777 1.00 58.38 88 GLY A N 1
ATOM 695 C CA . GLY A 1 88 ? 1.977 -10.831 47.459 1.00 58.38 88 GLY A CA 1
ATOM 696 C C . GLY A 1 88 ? 2.761 -11.595 48.532 1.00 58.38 88 GLY A C 1
ATOM 697 O O . GLY A 1 88 ? 2.151 -12.361 49.269 1.00 58.38 88 GLY A O 1
ATOM 698 N N . ASP A 1 89 ? 4.076 -11.376 48.629 1.00 55.50 89 ASP A N 1
ATOM 699 C CA . ASP A 1 89 ? 4.975 -12.013 49.608 1.00 55.50 89 ASP A CA 1
ATOM 700 C C . ASP A 1 89 ? 5.229 -11.134 50.863 1.00 55.50 89 ASP A C 1
ATOM 702 O O . ASP A 1 89 ? 6.225 -11.325 51.563 1.00 55.50 89 ASP A O 1
ATOM 706 N N . CYS A 1 90 ? 4.361 -10.148 51.139 1.00 50.19 90 CYS A N 1
ATOM 707 C CA . CYS A 1 90 ? 4.371 -9.315 52.355 1.00 50.19 90 CYS A CA 1
ATOM 708 C C . CYS A 1 90 ? 3.191 -9.641 53.276 1.00 50.19 90 CYS A C 1
ATOM 710 O O . CYS A 1 90 ? 2.063 -9.778 52.751 1.00 50.19 90 CYS A O 1
#

Secondary structure (DSSP, 8-state):
-HHHHHHHHHHHHTT-HHHHHHHHHHHHHTSSS---HHHHHHHHHHHHHTT-HHHHHHHHHHHHHHHHHHHHHHHHHHHHHHHHHHHS--

pLDDT: mean 83.44, std 8.85, range [50.19, 91.88]

Sequence (90 aa):
MEEVVEEIEAASSSGDPHSQSLMGFVYGTGMMREKSKSKSFLRHNFAAEGENMQSKMTLAFTYMLPSLRRDLLWTKLRNLLSRISSYGDC

Radius of gyration: 20.25 Å; chains: 1; bounding box: 22×32×68 Å